Protein AF-A0A4V1RWM9-F1 (afdb_monomer)

pLDDT: mean 84.36, std 14.15, range [35.44, 98.31]

Nearest PDB structures (foldseek):
  2hsb-assembly1_A  TM=7.030E-01  e=3.340E-02  Archaeoglobus fulgidus
  7e9g-assembly1_R  TM=2.664E-01  e=4.027E+00  Homo sapiens
  7y15-assembly1_R  TM=2.278E-01  e=3.488E+00  Escherichia coli

Foldseek 3Di:
DDDLDDDDPLLVLLLVLQLLLLVLLVVLVVQLVDPDQVSLVVCQLVLLVSLLSSLQSLLCSLCSLVVHNDDDSVVSVVVLVVCLVVVVLPAPDSDPLNVVSVVCVVDSGDDDPPPDDSSNVSVVSSVSSVRSNLSSVLSSCVSPNLVSVVSSLVPHDPCSCVPPVVVSSVVSVVD

Secondary structure (DSSP, 8-state):
-----PPPHHHHHHHHHHHHHHHHHHHHHHGGG---HHHHHHHHHHHHHHHHHHHHHHHHHHHHHTT-----HHHHHHHHHHHHHTT---SS----HHHHHSGGGG-SS--PPTT--HHHHHHHHHHHHHHHHHHHHHHHHHHH-HHHHHHHHHTS-HHHIIIIIHHHHHHHTT-

Solvent-accessible surface area (backbone atoms only — not comparable to full-atom values): 9871 Å² total; per-residue (Å²): 133,86,78,81,80,77,72,51,73,66,54,49,52,30,40,53,27,39,51,53,12,51,53,28,46,49,57,45,64,52,49,57,72,53,94,44,70,67,57,50,60,67,42,47,55,47,52,55,59,30,40,42,48,18,44,50,25,28,49,40,25,33,36,39,67,72,73,42,87,70,84,55,68,71,59,54,48,54,51,53,51,53,31,50,75,70,60,71,51,63,31,100,59,87,69,72,49,61,65,70,47,49,80,49,77,82,47,72,57,75,83,76,58,89,94,59,51,72,54,54,51,44,47,54,50,41,52,47,35,48,54,40,42,54,29,31,50,39,42,33,32,74,68,64,34,61,70,55,47,48,57,43,58,72,71,49,61,65,69,55,42,75,70,50,46,54,62,50,48,57,54,54,74,73,107

Radius of gyration: 16.31 Å; Cα contacts (8 Å, |Δi|>4): 195; chains: 1; bounding box: 43×38×43 Å

Mean predicted aligned error: 5.95 Å

Structure (mmCIF, N/CA/C/O backbone):
data_AF-A0A4V1RWM9-F1
#
_entry.id   AF-A0A4V1RWM9-F1
#
loop_
_atom_site.group_PDB
_atom_site.id
_atom_site.type_symbol
_atom_site.label_atom_id
_atom_site.label_alt_id
_atom_site.label_comp_id
_atom_site.label_asym_id
_atom_site.label_entity_id
_atom_site.label_seq_id
_atom_site.pdbx_PDB_ins_code
_atom_site.Cartn_x
_atom_site.Cartn_y
_atom_site.Cartn_z
_atom_site.occupancy
_atom_site.B_iso_or_equiv
_atom_site.auth_seq_id
_atom_site.auth_comp_id
_atom_site.auth_asym_id
_atom_site.auth_atom_id
_atom_site.pdbx_PDB_model_num
ATOM 1 N N . MET A 1 1 ? -18.291 -22.438 14.270 1.00 35.44 1 MET A N 1
ATOM 2 C CA . MET A 1 1 ? -19.292 -21.363 14.112 1.00 35.44 1 MET A CA 1
ATOM 3 C C . MET A 1 1 ? -18.527 -20.135 13.655 1.00 35.44 1 MET A C 1
ATOM 5 O O . MET A 1 1 ? -17.776 -19.594 14.449 1.00 35.44 1 MET A O 1
ATOM 9 N N . THR A 1 2 ? -18.594 -19.780 12.373 1.00 40.94 2 THR A N 1
ATOM 10 C CA . THR A 1 2 ? -17.938 -18.581 11.834 1.00 40.94 2 THR A CA 1
ATOM 11 C C . THR A 1 2 ? -18.794 -17.372 12.179 1.00 40.94 2 THR A C 1
ATOM 13 O O . THR A 1 2 ? -19.808 -17.098 11.539 1.00 40.94 2 THR A O 1
ATOM 16 N N . THR A 1 3 ? -18.430 -16.675 13.250 1.00 49.97 3 THR A N 1
ATOM 17 C CA . THR A 1 3 ? -19.003 -15.370 13.574 1.00 49.97 3 THR A CA 1
ATOM 18 C C . THR A 1 3 ? -18.657 -14.442 12.414 1.00 49.97 3 THR A C 1
ATOM 20 O O . THR A 1 3 ? -17.491 -14.144 12.188 1.00 49.97 3 THR A O 1
ATOM 23 N N . THR A 1 4 ? -19.646 -14.043 11.612 1.00 60.66 4 THR A N 1
ATOM 24 C CA . THR A 1 4 ? -19.426 -13.042 10.561 1.00 60.66 4 THR A CA 1
ATOM 25 C C . THR A 1 4 ? -19.180 -11.710 11.258 1.00 60.66 4 THR A C 1
ATOM 27 O O . THR A 1 4 ? -20.126 -11.030 11.652 1.00 60.66 4 THR A O 1
ATOM 30 N N . THR A 1 5 ? -17.914 -11.366 11.483 1.00 79.06 5 THR A N 1
ATOM 31 C CA . THR A 1 5 ? -17.538 -10.091 12.094 1.00 79.06 5 THR A CA 1
ATOM 32 C C . THR A 1 5 ? -17.973 -8.962 11.163 1.00 79.06 5 THR A C 1
ATOM 34 O O . THR A 1 5 ? -17.518 -8.837 10.022 1.00 79.06 5 THR A O 1
ATOM 37 N N . VAL A 1 6 ? -18.917 -8.148 11.631 1.00 88.69 6 VAL A N 1
ATOM 38 C CA . VAL A 1 6 ? -19.374 -6.961 10.909 1.00 88.69 6 VAL A CA 1
ATOM 39 C C . VAL A 1 6 ? -18.362 -5.848 11.157 1.00 88.69 6 VAL A C 1
ATOM 41 O O . VAL A 1 6 ? -18.164 -5.438 12.296 1.00 88.69 6 VAL A O 1
ATOM 44 N N . LEU A 1 7 ? -17.723 -5.368 10.087 1.00 93.56 7 LEU A N 1
ATOM 45 C CA . LEU A 1 7 ? -16.799 -4.237 10.157 1.00 93.56 7 LEU A CA 1
ATOM 46 C C . LEU A 1 7 ? -17.535 -2.953 10.566 1.00 93.56 7 LEU A C 1
ATOM 48 O O . LEU A 1 7 ? -18.634 -2.678 10.078 1.00 93.56 7 LEU A O 1
ATOM 52 N N . THR A 1 8 ? -16.896 -2.131 11.395 1.00 95.75 8 THR A N 1
ATOM 53 C CA . THR A 1 8 ? -17.353 -0.763 11.682 1.00 95.75 8 THR A CA 1
ATOM 54 C C . THR A 1 8 ? -17.266 0.129 10.433 1.00 95.75 8 THR A C 1
ATOM 56 O O . THR A 1 8 ? -16.641 -0.231 9.428 1.00 95.75 8 THR A O 1
ATOM 59 N N . ASP A 1 9 ? -17.865 1.326 10.474 1.00 95.44 9 ASP A N 1
ATOM 60 C CA . ASP A 1 9 ? -17.728 2.311 9.384 1.00 95.44 9 ASP A CA 1
ATOM 61 C C . ASP A 1 9 ? -16.256 2.697 9.152 1.00 95.44 9 ASP A C 1
ATOM 63 O O . ASP A 1 9 ? -15.782 2.730 8.014 1.00 95.44 9 ASP A O 1
ATOM 67 N N . GLN A 1 10 ? -15.500 2.895 10.235 1.00 95.88 10 GLN A N 1
ATOM 68 C CA . GLN A 1 10 ? -14.066 3.177 10.181 1.00 95.88 10 GLN A CA 1
ATOM 69 C C . GLN A 1 10 ? -13.289 2.019 9.540 1.00 95.88 10 GLN A C 1
ATOM 71 O O . GLN A 1 10 ? -12.548 2.242 8.586 1.00 95.88 10 GLN A O 1
ATOM 76 N N . GLN A 1 11 ? -13.508 0.776 9.979 1.00 96.75 11 GLN A N 1
ATOM 77 C CA . GLN A 1 11 ? -12.855 -0.411 9.406 1.00 96.75 11 GLN A CA 1
ATOM 78 C C . GLN A 1 11 ? -13.224 -0.620 7.931 1.00 96.75 11 GLN A C 1
ATOM 80 O O . GLN A 1 11 ? -12.383 -0.992 7.115 1.00 96.75 11 GLN A O 1
ATOM 85 N N . THR A 1 12 ? -14.464 -0.307 7.553 1.00 97.00 12 THR A N 1
ATOM 86 C CA . THR A 1 12 ? -14.906 -0.335 6.153 1.00 97.00 12 THR A CA 1
ATOM 87 C C . THR A 1 12 ? -14.163 0.705 5.308 1.00 97.00 12 THR A C 1
ATOM 89 O O . THR A 1 12 ? -13.778 0.422 4.172 1.00 97.00 12 THR A O 1
ATOM 92 N N . LYS A 1 13 ? -13.929 1.909 5.842 1.00 97.62 13 LYS A N 1
ATOM 93 C CA . LYS A 1 13 ? -13.135 2.954 5.175 1.00 97.62 13 LYS A CA 1
ATOM 94 C C . LYS A 1 13 ? -11.653 2.581 5.080 1.00 97.62 13 LYS A C 1
ATOM 96 O O . LYS A 1 13 ? -11.069 2.789 4.018 1.00 97.62 13 LYS A O 1
ATOM 101 N N . ILE A 1 14 ? -11.079 1.979 6.125 1.00 98.12 14 ILE A N 1
ATOM 102 C CA . ILE A 1 14 ? -9.716 1.418 6.105 1.00 98.12 14 ILE A CA 1
ATOM 103 C C . ILE A 1 14 ? -9.597 0.397 4.970 1.00 98.12 14 ILE A C 1
ATOM 105 O O . ILE A 1 14 ? -8.721 0.533 4.121 1.00 98.12 14 ILE A O 1
ATOM 109 N N . GLY A 1 15 ? -10.533 -0.553 4.874 1.00 97.88 15 GLY A N 1
ATOM 110 C CA . GLY A 1 15 ? -10.539 -1.551 3.802 1.00 97.88 15 GLY A CA 1
ATOM 111 C C . GLY A 1 15 ? -10.626 -0.949 2.396 1.00 97.88 15 GLY A C 1
ATOM 112 O O . GLY A 1 15 ? -9.952 -1.419 1.486 1.00 97.88 15 GLY A O 1
ATOM 113 N N . LYS A 1 16 ? -11.386 0.139 2.205 1.00 98.06 16 LYS A N 1
ATOM 114 C CA . LYS A 1 16 ? -11.430 0.864 0.919 1.00 98.06 16 LYS A CA 1
ATOM 115 C C . LYS A 1 16 ? -10.097 1.531 0.572 1.00 98.06 16 LYS A C 1
ATOM 117 O O . LYS A 1 16 ? -9.704 1.530 -0.590 1.00 98.06 16 LYS A O 1
ATOM 122 N N . LEU A 1 17 ? -9.411 2.110 1.558 1.00 98.31 17 LEU A N 1
ATOM 123 C CA . LEU A 1 17 ? -8.090 2.709 1.356 1.00 98.31 17 LEU A CA 1
ATOM 124 C C . LEU A 1 17 ? -7.050 1.632 1.023 1.00 98.31 17 LEU A C 1
ATOM 126 O O . LEU A 1 17 ? -6.314 1.789 0.053 1.00 98.31 17 LEU A O 1
ATOM 130 N N . LEU A 1 18 ? -7.052 0.513 1.750 1.00 98.25 18 LEU A N 1
ATOM 131 C CA . LEU A 1 18 ? -6.175 -0.626 1.471 1.00 98.25 18 LEU A CA 1
ATOM 132 C C . LEU A 1 18 ? -6.444 -1.240 0.094 1.00 98.25 18 LEU A C 1
ATOM 134 O O . LEU A 1 18 ? -5.501 -1.497 -0.644 1.00 98.25 18 LEU A O 1
ATOM 138 N N . LEU A 1 19 ? -7.708 -1.376 -0.318 1.00 98.25 19 LEU A N 1
ATOM 139 C CA . LEU A 1 19 ? -8.055 -1.834 -1.666 1.00 98.25 19 LEU A CA 1
ATOM 140 C C . LEU A 1 19 ? -7.416 -0.958 -2.754 1.00 98.25 19 LEU A C 1
ATOM 142 O O . LEU A 1 19 ? -6.883 -1.486 -3.731 1.00 98.25 19 LEU A O 1
ATOM 146 N N . ASN A 1 20 ? -7.438 0.367 -2.587 1.00 97.56 20 ASN A N 1
ATOM 147 C CA . ASN A 1 20 ? -6.789 1.278 -3.530 1.00 97.56 20 ASN A CA 1
ATOM 148 C C . ASN A 1 20 ? -5.263 1.117 -3.508 1.00 97.56 20 ASN A C 1
ATOM 150 O O . ASN A 1 20 ? -4.643 1.089 -4.570 1.00 97.56 20 ASN A O 1
ATOM 154 N N . ALA A 1 21 ? -4.668 0.973 -2.319 1.00 96.88 21 ALA A N 1
ATOM 155 C CA . ALA A 1 21 ? -3.232 0.758 -2.171 1.00 96.88 21 ALA A CA 1
ATOM 156 C C . ALA A 1 21 ? -2.776 -0.537 -2.866 1.00 96.88 21 ALA A C 1
ATOM 158 O O . ALA A 1 21 ? -1.868 -0.519 -3.696 1.00 96.88 21 ALA A O 1
ATOM 159 N N . TRP A 1 22 ? -3.466 -1.645 -2.595 1.00 97.94 22 TRP A N 1
ATOM 160 C CA . TRP A 1 22 ? -3.179 -2.958 -3.168 1.00 97.94 22 TRP A CA 1
ATOM 161 C C . TRP A 1 22 ? -3.426 -3.020 -4.670 1.00 97.94 22 TRP A C 1
ATOM 163 O O . TRP A 1 22 ? -2.692 -3.700 -5.380 1.00 97.94 22 TRP A O 1
ATOM 173 N N . SER A 1 23 ? -4.423 -2.292 -5.176 1.00 96.88 23 SER A N 1
ATOM 174 C CA . SER A 1 23 ? -4.666 -2.199 -6.620 1.00 96.88 23 SER A CA 1
ATOM 175 C C . SER A 1 23 ? -3.523 -1.482 -7.342 1.00 96.88 23 SER A C 1
ATOM 177 O O . SER A 1 23 ? -3.105 -1.929 -8.410 1.00 96.88 23 SER A O 1
ATOM 179 N N . ALA A 1 24 ? -2.987 -0.411 -6.749 1.00 94.88 24 ALA A N 1
ATOM 180 C CA . ALA A 1 24 ? -1.832 0.300 -7.292 1.00 94.88 24 ALA A CA 1
ATOM 181 C C . ALA A 1 24 ? -0.563 -0.571 -7.256 1.00 94.88 24 ALA A C 1
ATOM 183 O O . ALA A 1 24 ? 0.172 -0.655 -8.240 1.00 94.88 24 ALA A O 1
ATOM 184 N N . GLU A 1 25 ? -0.342 -1.297 -6.158 1.00 95.50 25 GLU A N 1
ATOM 185 C CA . GLU A 1 25 ? 0.775 -2.236 -6.049 1.00 95.50 25 GLU A CA 1
ATOM 186 C C . GLU A 1 25 ? 0.667 -3.394 -7.050 1.00 95.50 25 GLU A C 1
ATOM 188 O O . GLU A 1 25 ? 1.646 -3.755 -7.701 1.00 95.50 25 GLU A O 1
ATOM 193 N N . TYR A 1 26 ? -0.528 -3.957 -7.231 1.00 95.56 26 TYR A N 1
ATOM 194 C CA . TYR A 1 26 ? -0.768 -5.028 -8.193 1.00 95.56 26 TYR A CA 1
ATOM 195 C C . TYR A 1 26 ? -0.394 -4.618 -9.625 1.00 95.56 26 TYR A C 1
ATOM 197 O O . TYR A 1 26 ? 0.252 -5.388 -10.336 1.00 95.56 26 TYR A O 1
ATOM 205 N N . ALA A 1 27 ? -0.719 -3.386 -10.033 1.00 92.25 27 ALA A N 1
ATOM 206 C CA . ALA A 1 27 ? -0.308 -2.856 -11.333 1.00 92.25 27 ALA A CA 1
ATOM 207 C C . ALA A 1 27 ? 1.228 -2.825 -11.485 1.00 92.25 27 ALA A C 1
ATOM 209 O O . ALA A 1 27 ? 1.768 -3.185 -12.538 1.00 92.25 27 ALA A O 1
ATOM 210 N N . LEU A 1 28 ? 1.946 -2.469 -10.416 1.00 91.88 28 LEU A N 1
ATOM 211 C CA . LEU A 1 28 ? 3.410 -2.490 -10.387 1.00 91.88 28 LEU A CA 1
ATOM 212 C C . LEU A 1 28 ? 4.001 -3.896 -10.380 1.00 91.88 28 LEU A C 1
ATOM 214 O O . LEU A 1 28 ? 5.072 -4.083 -10.938 1.00 91.88 28 LEU A O 1
ATOM 218 N N . ARG A 1 29 ? 3.318 -4.887 -9.802 1.00 93.62 29 ARG A N 1
ATOM 219 C CA . ARG A 1 29 ? 3.758 -6.294 -9.825 1.00 93.62 29 ARG A CA 1
ATOM 220 C C . ARG A 1 29 ? 3.704 -6.903 -11.222 1.00 93.62 29 ARG A C 1
ATOM 222 O O . ARG A 1 29 ? 4.572 -7.695 -11.575 1.00 93.62 29 ARG A O 1
ATOM 229 N N . ILE A 1 30 ? 2.719 -6.517 -12.032 1.00 89.12 30 ILE A N 1
ATOM 230 C CA . ILE A 1 30 ? 2.570 -7.031 -13.402 1.00 89.12 30 ILE A CA 1
ATOM 231 C C . ILE A 1 30 ? 3.593 -6.403 -14.356 1.00 89.12 30 ILE A C 1
ATOM 233 O O . ILE A 1 30 ? 4.098 -7.058 -15.263 1.00 89.12 30 ILE A O 1
ATOM 237 N N . THR A 1 31 ? 3.908 -5.126 -14.165 1.00 84.31 31 THR A N 1
ATOM 238 C CA . THR A 1 31 ? 4.725 -4.361 -15.115 1.00 84.31 31 THR A CA 1
ATOM 239 C C . THR A 1 31 ? 6.096 -4.999 -15.413 1.00 84.31 31 THR A C 1
ATOM 241 O O . THR A 1 31 ? 6.375 -5.247 -16.584 1.00 84.31 31 THR A O 1
ATOM 244 N N . PRO A 1 32 ? 6.941 -5.360 -14.424 1.00 82.00 32 PRO A N 1
ATOM 245 C CA . PRO A 1 32 ? 8.276 -5.901 -14.670 1.00 82.00 32 PRO A CA 1
ATOM 246 C C . PRO A 1 32 ? 8.283 -7.360 -15.136 1.00 82.00 32 PRO A C 1
ATOM 248 O O . PRO A 1 32 ? 9.350 -7.840 -15.513 1.00 82.00 32 PRO A O 1
ATOM 251 N N . VAL A 1 33 ? 7.154 -8.081 -15.119 1.00 84.31 33 VAL A N 1
ATOM 252 C CA . VAL A 1 33 ? 7.078 -9.454 -15.661 1.00 84.31 33 VAL A CA 1
ATOM 253 C C . VAL A 1 33 ? 6.729 -9.478 -17.149 1.00 84.31 33 VAL A C 1
ATOM 255 O O . VAL A 1 33 ? 6.869 -10.512 -17.801 1.00 84.31 33 VAL A O 1
ATOM 258 N N . ILE A 1 34 ? 6.321 -8.338 -17.712 1.00 86.50 34 ILE A N 1
ATOM 259 C CA . ILE A 1 34 ? 6.035 -8.216 -19.138 1.00 86.50 34 ILE A CA 1
ATOM 260 C C . ILE A 1 34 ? 7.357 -8.257 -19.918 1.00 86.50 34 ILE A C 1
ATOM 262 O O . ILE A 1 34 ? 8.322 -7.543 -19.621 1.00 86.50 34 ILE A O 1
ATOM 266 N N . ASN A 1 35 ? 7.423 -9.153 -20.904 1.00 85.44 35 ASN A N 1
ATOM 267 C CA . ASN A 1 35 ? 8.593 -9.347 -21.760 1.00 85.44 35 ASN A CA 1
ATOM 268 C C . ASN A 1 35 ? 8.487 -8.520 -23.052 1.00 85.44 35 ASN A C 1
ATOM 270 O O . ASN A 1 35 ? 8.605 -9.054 -24.152 1.00 85.44 35 ASN A O 1
ATOM 274 N N . ASP A 1 36 ? 8.209 -7.227 -22.898 1.00 89.81 36 ASP A N 1
ATOM 275 C CA . ASP A 1 36 ? 8.103 -6.249 -23.981 1.00 89.81 36 ASP A CA 1
ATOM 276 C C . ASP A 1 36 ? 8.783 -4.954 -23.523 1.00 89.81 36 ASP A C 1
ATOM 278 O O . ASP A 1 36 ? 8.338 -4.293 -22.585 1.00 89.81 36 ASP A O 1
ATOM 282 N N . GLU A 1 37 ? 9.907 -4.624 -24.151 1.00 87.00 37 GLU A N 1
ATOM 283 C CA . GLU A 1 37 ? 10.727 -3.473 -23.778 1.00 87.00 37 GLU A CA 1
ATOM 284 C C . GLU A 1 37 ? 10.060 -2.137 -24.123 1.00 87.00 37 GLU A C 1
ATOM 286 O O . GLU A 1 37 ? 10.187 -1.179 -23.360 1.00 87.00 37 GLU A O 1
ATOM 291 N N . GLN A 1 38 ? 9.274 -2.089 -25.204 1.00 86.88 38 GLN A N 1
ATOM 292 C CA . GLN A 1 38 ? 8.502 -0.901 -25.561 1.00 86.88 38 GLN A CA 1
ATOM 293 C C . GLN A 1 38 ? 7.406 -0.655 -24.525 1.00 86.88 38 GLN A C 1
ATOM 295 O O . GLN A 1 38 ? 7.254 0.464 -24.039 1.00 86.88 38 GLN A O 1
ATOM 300 N N . TYR A 1 39 ? 6.704 -1.711 -24.111 1.00 87.94 39 TYR A N 1
ATOM 301 C CA . TYR A 1 39 ? 5.733 -1.613 -23.024 1.00 87.94 39 TYR A CA 1
ATOM 302 C C . TYR A 1 39 ? 6.383 -1.116 -21.726 1.00 87.94 39 TYR A C 1
ATOM 304 O O . TYR A 1 39 ? 5.846 -0.233 -21.059 1.00 87.94 39 TYR A O 1
ATOM 312 N N . LEU A 1 40 ? 7.548 -1.660 -21.356 1.00 86.38 40 LEU A N 1
ATOM 313 C CA . LEU A 1 40 ? 8.264 -1.245 -20.147 1.00 86.38 40 LEU A CA 1
ATOM 314 C C . LEU A 1 40 ? 8.671 0.232 -20.196 1.00 86.38 40 LEU A C 1
ATOM 316 O O . LEU A 1 40 ? 8.585 0.909 -19.169 1.00 86.38 40 LEU A O 1
ATOM 320 N N . GLN A 1 41 ? 9.086 0.724 -21.366 1.00 86.44 41 GLN A N 1
ATOM 321 C CA . GLN A 1 41 ? 9.395 2.132 -21.604 1.00 86.44 41 GLN A CA 1
ATOM 322 C C . GLN A 1 41 ? 8.142 3.008 -21.455 1.00 86.44 41 GLN A C 1
ATOM 324 O O . GLN A 1 41 ? 8.178 4.016 -20.749 1.00 86.44 41 GLN A O 1
ATOM 329 N N . ASP A 1 42 ? 7.021 2.607 -22.056 1.00 85.50 42 ASP A N 1
ATOM 330 C CA . ASP A 1 42 ? 5.755 3.347 -21.997 1.00 85.50 42 ASP A CA 1
ATOM 331 C C . ASP A 1 42 ? 5.151 3.352 -20.584 1.00 85.50 42 ASP A C 1
ATOM 333 O O . ASP A 1 42 ? 4.485 4.311 -20.180 1.00 85.50 42 ASP A O 1
ATOM 337 N N . ALA A 1 43 ? 5.402 2.298 -19.804 1.00 86.38 43 ALA A N 1
ATOM 338 C CA . ALA A 1 43 ? 4.928 2.160 -18.434 1.00 86.38 43 ALA A CA 1
ATOM 339 C C . ALA A 1 43 ? 5.654 3.083 -17.439 1.00 86.38 43 ALA A C 1
ATOM 341 O O . ALA A 1 43 ? 5.083 3.374 -16.389 1.00 86.38 43 ALA A O 1
ATOM 342 N N . LEU A 1 44 ? 6.858 3.588 -17.750 1.00 84.56 44 LEU A N 1
ATOM 343 C CA . LEU A 1 44 ? 7.652 4.442 -16.846 1.00 84.56 44 LEU A CA 1
ATOM 344 C C . LEU A 1 44 ? 6.878 5.657 -16.318 1.00 84.56 44 LEU A C 1
ATOM 346 O O . LEU A 1 44 ? 7.005 6.015 -15.147 1.00 84.56 44 LEU A O 1
ATOM 350 N N . GLN A 1 45 ? 6.051 6.268 -17.170 1.00 81.31 45 GLN A N 1
ATOM 351 C CA . GLN A 1 45 ? 5.225 7.425 -16.805 1.00 81.31 45 GLN A CA 1
ATOM 352 C C . GLN A 1 45 ? 4.163 7.092 -15.741 1.00 81.31 45 GLN A C 1
ATOM 354 O O . GLN A 1 45 ? 3.672 7.982 -15.052 1.00 81.31 45 GLN A O 1
ATOM 359 N N . TRP A 1 46 ? 3.801 5.812 -15.603 1.00 82.31 46 TRP A N 1
ATOM 360 C CA . TRP A 1 46 ? 2.791 5.330 -14.663 1.00 82.31 46 TRP A CA 1
ATOM 361 C C . TRP A 1 46 ? 3.398 4.652 -13.439 1.00 82.31 46 TRP A C 1
ATOM 363 O O . TRP A 1 46 ? 2.776 4.679 -12.381 1.00 82.31 46 TRP A O 1
ATOM 373 N N . THR A 1 47 ? 4.610 4.102 -13.533 1.00 86.81 47 THR A N 1
ATOM 374 C CA . THR A 1 47 ? 5.288 3.414 -12.421 1.00 86.81 47 THR A CA 1
ATOM 375 C C . THR A 1 47 ? 5.328 4.269 -11.174 1.00 86.81 47 THR A C 1
ATOM 377 O O . THR A 1 47 ? 4.940 3.842 -10.087 1.00 86.81 47 THR A O 1
ATOM 380 N N . PHE A 1 48 ? 5.777 5.509 -11.337 1.00 83.12 48 PHE A N 1
ATOM 381 C CA . PHE A 1 48 ? 5.925 6.391 -10.205 1.00 83.12 48 PHE A CA 1
ATOM 382 C C . PHE A 1 48 ? 4.565 6.817 -9.608 1.00 83.12 48 PHE A C 1
ATOM 384 O O . PHE A 1 48 ? 4.372 6.604 -8.408 1.00 83.12 48 PHE A O 1
ATOM 391 N N . PRO A 1 49 ? 3.589 7.325 -10.391 1.00 84.94 49 PRO A N 1
ATOM 392 C CA . PRO A 1 49 ? 2.255 7.622 -9.868 1.00 84.94 49 PRO A CA 1
ATOM 393 C C . PRO A 1 49 ? 1.586 6.443 -9.150 1.00 84.94 49 PRO A C 1
ATOM 395 O O . PRO A 1 49 ? 0.985 6.634 -8.092 1.00 84.94 49 PRO A O 1
ATOM 398 N N . GLN A 1 50 ? 1.714 5.221 -9.680 1.00 88.81 50 GLN A N 1
ATOM 399 C CA . GLN A 1 50 ? 1.170 4.026 -9.031 1.00 88.81 50 GLN A CA 1
ATOM 400 C C . GLN A 1 50 ? 1.855 3.769 -7.682 1.00 88.81 50 GLN A C 1
ATOM 402 O O . GLN A 1 50 ? 1.178 3.556 -6.677 1.00 88.81 50 GLN A O 1
ATOM 407 N N . ALA A 1 51 ? 3.186 3.873 -7.623 1.00 89.50 51 ALA A N 1
ATOM 408 C CA . ALA A 1 51 ? 3.937 3.690 -6.382 1.00 89.50 51 ALA A CA 1
ATOM 409 C C . ALA A 1 51 ? 3.554 4.728 -5.325 1.00 89.50 51 ALA A C 1
ATOM 411 O O . ALA A 1 51 ? 3.295 4.402 -4.166 1.00 89.50 51 ALA A O 1
ATOM 412 N N . TYR A 1 52 ? 3.459 5.983 -5.752 1.00 87.19 52 TYR A N 1
ATOM 413 C CA . TYR A 1 52 ? 3.074 7.097 -4.907 1.00 87.19 52 TYR A CA 1
ATOM 414 C C . TYR A 1 52 ? 1.685 6.913 -4.296 1.00 87.19 52 TYR A C 1
ATOM 416 O O . TYR A 1 52 ? 1.525 6.970 -3.075 1.00 87.19 52 TYR A O 1
ATOM 424 N N . HIS A 1 53 ? 0.676 6.656 -5.129 1.00 89.00 53 HIS A N 1
ATOM 425 C CA . HIS A 1 53 ? -0.686 6.481 -4.644 1.00 89.00 53 HIS A CA 1
ATOM 426 C C . HIS A 1 53 ? -0.827 5.224 -3.783 1.00 89.00 53 HIS A C 1
ATOM 428 O O . HIS A 1 53 ? -1.523 5.278 -2.769 1.00 89.00 53 HIS A O 1
ATOM 434 N N . GLY A 1 54 ? -0.115 4.138 -4.104 1.00 93.06 54 GLY A N 1
ATOM 435 C CA . GLY A 1 54 ? -0.028 2.955 -3.245 1.00 93.06 54 GLY A CA 1
ATOM 436 C C . GLY A 1 54 ? 0.442 3.297 -1.825 1.00 93.06 54 GLY A C 1
ATOM 437 O O . GLY A 1 54 ? -0.200 2.938 -0.831 1.00 93.06 54 GLY A O 1
ATOM 438 N N . ALA A 1 55 ? 1.519 4.076 -1.721 1.00 90.25 55 ALA A N 1
ATOM 439 C CA . ALA A 1 55 ? 2.077 4.514 -0.445 1.00 90.25 55 ALA A CA 1
ATOM 440 C C . ALA A 1 55 ? 1.151 5.492 0.301 1.00 90.25 55 ALA A C 1
ATOM 442 O O . ALA A 1 55 ? 0.946 5.358 1.505 1.00 90.25 55 ALA A O 1
ATOM 443 N N . VAL A 1 56 ? 0.541 6.458 -0.395 1.00 90.81 56 VAL A N 1
ATOM 444 C CA . VAL A 1 56 ? -0.384 7.428 0.221 1.00 90.81 56 VAL A CA 1
ATOM 445 C C . VAL A 1 56 ? -1.649 6.751 0.731 1.00 90.81 56 VAL A C 1
ATOM 447 O O . VAL A 1 56 ? -2.109 7.065 1.828 1.00 90.81 56 VAL A O 1
ATOM 450 N N . PHE A 1 57 ? -2.237 5.827 -0.029 1.00 95.56 57 PHE A N 1
ATOM 451 C CA . PHE A 1 57 ? -3.448 5.139 0.410 1.00 95.56 57 PHE A CA 1
ATOM 452 C C . PHE A 1 57 ? -3.193 4.224 1.610 1.00 95.56 57 PHE A C 1
ATOM 454 O O . PHE A 1 57 ? -4.007 4.228 2.534 1.00 95.56 57 PHE A O 1
ATOM 461 N N . SER A 1 58 ? -2.061 3.514 1.650 1.00 94.44 58 SER A N 1
ATOM 462 C CA . SER A 1 58 ? -1.682 2.715 2.825 1.00 94.44 58 SER A CA 1
ATOM 463 C C . SER A 1 58 ? -1.386 3.593 4.050 1.00 94.44 58 SER A C 1
ATOM 465 O O . SER A 1 58 ? -1.897 3.309 5.133 1.00 94.44 58 SER A O 1
ATOM 467 N N . ALA A 1 59 ? -0.694 4.726 3.880 1.00 92.50 59 ALA A N 1
ATOM 468 C CA . ALA A 1 59 ? -0.474 5.702 4.953 1.00 92.50 59 ALA A CA 1
ATOM 469 C C . ALA A 1 59 ? -1.796 6.259 5.507 1.00 92.50 59 ALA A C 1
ATOM 471 O O . ALA A 1 59 ? -2.002 6.328 6.717 1.00 92.50 59 ALA A O 1
ATOM 472 N N . ARG A 1 60 ? -2.737 6.615 4.624 1.00 95.38 60 ARG A N 1
ATOM 473 C CA . ARG A 1 60 ? -4.075 7.078 5.023 1.00 95.38 60 ARG A CA 1
ATOM 474 C C . ARG A 1 60 ? -4.865 6.005 5.758 1.00 95.38 60 ARG A C 1
ATOM 476 O O . ARG A 1 60 ? -5.596 6.340 6.683 1.00 95.38 60 ARG A O 1
ATOM 483 N N . ALA A 1 61 ? -4.738 4.741 5.355 1.00 97.00 61 ALA A N 1
ATOM 484 C CA . ALA A 1 61 ? -5.372 3.631 6.056 1.00 97.00 61 ALA A CA 1
ATOM 485 C C . ALA A 1 61 ? -4.837 3.507 7.491 1.00 97.00 61 ALA A C 1
ATOM 487 O O . ALA A 1 61 ? -5.632 3.359 8.417 1.00 97.00 61 ALA A O 1
ATOM 488 N N . LEU A 1 62 ? -3.520 3.654 7.683 1.00 93.81 62 LEU A N 1
ATOM 489 C CA . LEU A 1 62 ? -2.891 3.650 9.006 1.00 93.81 62 LEU A CA 1
ATOM 490 C C . LEU A 1 62 ? -3.332 4.841 9.862 1.00 93.81 62 LEU A C 1
ATOM 492 O O . LEU A 1 62 ? -3.744 4.658 11.005 1.00 93.81 62 LEU A O 1
ATOM 496 N N . LEU A 1 63 ? -3.290 6.057 9.315 1.00 94.00 63 LEU A N 1
ATOM 497 C CA . LEU A 1 63 ? -3.742 7.252 10.034 1.00 94.00 63 LEU A CA 1
ATOM 498 C C . LEU A 1 63 ? -5.212 7.127 10.442 1.00 94.00 63 LEU A C 1
ATOM 500 O O . LEU A 1 63 ? -5.555 7.409 11.587 1.00 94.00 63 LEU A O 1
ATOM 504 N N . LEU A 1 64 ? -6.061 6.603 9.555 1.00 96.75 64 LEU A N 1
ATOM 505 C CA . LEU A 1 64 ? -7.461 6.356 9.874 1.00 96.75 64 LEU A CA 1
ATOM 506 C C . LEU A 1 64 ? -7.634 5.274 10.947 1.00 96.75 64 LEU A C 1
ATOM 508 O O . LEU A 1 64 ? -8.525 5.414 11.779 1.00 96.75 64 LEU A O 1
ATOM 512 N N . ALA A 1 65 ? -6.802 4.227 10.968 1.00 95.12 65 ALA A N 1
ATOM 513 C CA . ALA A 1 65 ? -6.781 3.232 12.048 1.00 95.12 65 ALA A CA 1
ATOM 514 C C . ALA A 1 65 ? -6.392 3.845 13.403 1.00 95.12 65 ALA A C 1
ATOM 516 O O . ALA A 1 65 ? -6.849 3.374 14.438 1.00 95.12 65 ALA A O 1
ATOM 517 N N . ARG A 1 66 ? -5.619 4.937 13.389 1.00 92.56 66 ARG A N 1
ATOM 518 C CA . ARG A 1 66 ? -5.300 5.781 14.553 1.00 92.56 66 ARG A CA 1
ATOM 519 C C . ARG A 1 66 ? -6.302 6.913 14.799 1.00 92.56 66 ARG A C 1
ATOM 521 O O . ARG A 1 66 ? -5.998 7.839 15.537 1.00 92.56 66 ARG A O 1
ATOM 528 N N . GLU A 1 67 ? -7.478 6.847 14.178 1.00 93.56 67 GLU A N 1
ATOM 529 C CA . GLU A 1 67 ? -8.566 7.830 14.308 1.00 93.56 67 GLU A CA 1
ATOM 530 C C . GLU A 1 67 ? -8.290 9.211 13.675 1.00 93.56 67 GLU A C 1
ATOM 532 O O . GLU A 1 67 ? -9.049 10.159 13.875 1.00 93.56 67 GLU A O 1
ATOM 537 N N . PHE A 1 68 ? -7.271 9.324 12.818 1.00 93.38 68 PHE A N 1
ATOM 538 C CA . PHE A 1 68 ? -6.981 10.529 12.036 1.00 93.38 68 PHE A CA 1
ATOM 539 C C . PHE A 1 68 ? -7.504 10.402 10.591 1.00 93.38 68 PHE A C 1
ATOM 541 O O . PHE A 1 68 ? -6.849 9.828 9.720 1.00 93.38 68 PHE A O 1
ATOM 548 N N . ASP A 1 69 ? -8.679 10.975 10.292 1.00 93.94 69 ASP A N 1
ATOM 549 C CA . ASP A 1 69 ? -9.220 11.036 8.918 1.00 93.94 69 ASP A CA 1
ATOM 550 C C . ASP A 1 69 ? -8.648 12.233 8.142 1.00 93.94 69 ASP A C 1
ATOM 552 O O . ASP A 1 69 ? -9.233 13.318 8.080 1.00 93.94 69 ASP A O 1
ATOM 556 N N . ILE A 1 70 ? -7.470 12.030 7.548 1.00 91.12 70 ILE A N 1
ATOM 557 C CA . ILE A 1 70 ? -6.745 13.069 6.815 1.00 91.12 70 ILE A CA 1
ATOM 558 C C . ILE A 1 70 ? -6.751 12.776 5.318 1.00 91.12 70 ILE A C 1
ATOM 560 O O . ILE A 1 70 ? -6.502 11.662 4.843 1.00 91.12 70 ILE A O 1
ATOM 564 N N . LYS A 1 71 ? -7.046 13.825 4.550 1.00 89.69 71 LYS A N 1
ATOM 565 C CA . LYS A 1 71 ? -7.116 13.787 3.081 1.00 89.69 71 LYS A CA 1
ATOM 566 C C . LYS A 1 71 ? -6.003 14.593 2.419 1.00 89.69 71 LYS A C 1
ATOM 568 O O . LYS A 1 71 ? -5.701 14.359 1.257 1.00 89.69 71 LYS A O 1
ATOM 573 N N . THR A 1 72 ? -5.395 15.520 3.156 1.00 89.50 72 THR A N 1
ATOM 574 C CA . THR A 1 72 ? -4.334 16.394 2.655 1.00 89.50 72 THR A CA 1
ATOM 575 C C . THR A 1 72 ? -3.008 15.647 2.614 1.00 89.50 72 THR A C 1
ATOM 577 O O . THR A 1 72 ? -2.455 15.295 3.654 1.00 89.50 72 THR A O 1
ATOM 580 N N . GLU A 1 73 ? -2.472 15.433 1.415 1.00 84.06 73 GLU A N 1
ATOM 581 C CA . GLU A 1 73 ? -1.280 14.605 1.208 1.00 84.06 73 GLU A CA 1
ATOM 582 C C . GLU A 1 73 ? -0.028 15.146 1.906 1.00 84.06 73 GLU A C 1
ATOM 584 O O . GLU A 1 73 ? 0.820 14.357 2.322 1.00 84.06 73 GLU A O 1
ATOM 589 N N . SER A 1 74 ? 0.150 16.467 1.997 1.00 82.50 74 SER A N 1
ATOM 590 C CA . SER A 1 74 ? 1.294 17.067 2.702 1.00 82.50 74 SER A CA 1
ATOM 591 C C . SER A 1 74 ? 1.222 16.830 4.209 1.00 82.50 74 SER A C 1
ATOM 593 O O . SER A 1 74 ? 2.237 16.543 4.827 1.00 82.50 74 SER A O 1
ATOM 595 N N . LEU A 1 75 ? 0.022 16.870 4.792 1.00 86.56 75 LEU A N 1
ATOM 596 C CA . LEU A 1 75 ? -0.171 16.577 6.210 1.00 86.56 75 LEU A CA 1
ATOM 597 C C . LEU A 1 75 ? 0.004 15.084 6.510 1.00 86.56 75 LEU A C 1
ATOM 599 O O . LEU A 1 75 ? 0.596 14.735 7.524 1.00 86.56 75 LEU A O 1
ATOM 603 N N . ILE A 1 76 ? -0.445 14.208 5.602 1.00 88.12 76 ILE A N 1
ATOM 604 C CA . ILE A 1 76 ? -0.182 12.762 5.694 1.00 88.12 76 ILE A CA 1
ATOM 605 C C . ILE A 1 76 ? 1.324 12.505 5.787 1.00 88.12 76 ILE A C 1
ATOM 607 O O . ILE A 1 76 ? 1.746 11.701 6.605 1.00 88.12 76 ILE A O 1
ATOM 611 N N . ALA A 1 77 ? 2.131 13.215 4.994 1.00 81.44 77 ALA A N 1
ATOM 612 C CA . ALA A 1 77 ? 3.584 13.099 5.054 1.00 81.44 77 ALA A CA 1
ATOM 613 C C . ALA A 1 77 ? 4.166 13.487 6.402 1.00 81.44 77 ALA A C 1
ATOM 615 O O . ALA A 1 77 ? 4.838 12.668 7.015 1.00 81.44 77 ALA A O 1
ATOM 616 N N . VAL A 1 78 ? 3.831 14.685 6.881 1.00 83.19 78 VAL A N 1
ATOM 617 C CA . VAL A 1 78 ? 4.311 15.176 8.176 1.00 83.19 78 VAL A CA 1
ATOM 618 C C . VAL A 1 78 ? 3.981 14.184 9.291 1.00 83.19 78 VAL A C 1
ATOM 620 O O . VAL A 1 78 ? 4.848 13.849 10.083 1.00 83.19 78 VAL A O 1
ATOM 623 N N . MET A 1 79 ? 2.764 13.637 9.315 1.00 86.62 79 MET A N 1
ATOM 624 C CA . MET A 1 79 ? 2.380 12.696 10.368 1.00 86.62 79 MET A CA 1
ATOM 625 C C . MET A 1 79 ? 3.073 11.340 10.271 1.00 86.62 79 MET A C 1
ATOM 627 O O . MET A 1 79 ? 3.404 10.756 11.299 1.00 86.62 79 MET A O 1
ATOM 631 N N . ILE A 1 80 ? 3.285 10.813 9.061 1.00 84.38 80 ILE A N 1
ATOM 632 C CA . ILE A 1 80 ? 4.059 9.577 8.896 1.00 84.38 80 ILE A CA 1
ATOM 633 C C . ILE A 1 80 ? 5.513 9.800 9.332 1.00 84.38 80 ILE A C 1
ATOM 635 O O . ILE A 1 80 ? 6.066 8.935 10.011 1.00 84.38 80 ILE A O 1
ATOM 639 N N . ASP A 1 81 ? 6.099 10.958 9.012 1.00 78.75 81 ASP A N 1
ATOM 640 C CA . ASP A 1 81 ? 7.456 11.327 9.425 1.00 78.75 81 ASP A CA 1
ATOM 641 C C . ASP A 1 81 ? 7.559 11.432 10.955 1.00 78.75 81 ASP A C 1
ATOM 643 O O . ASP A 1 81 ? 8.394 10.761 11.560 1.00 78.75 81 ASP A O 1
ATOM 647 N N . GLU A 1 82 ? 6.649 12.168 11.597 1.00 81.06 82 GLU A N 1
ATOM 648 C CA . GLU A 1 82 ? 6.583 12.292 13.061 1.00 81.06 82 GLU A CA 1
ATOM 649 C C . GLU A 1 82 ? 6.404 10.930 13.746 1.00 81.06 82 GLU A C 1
ATOM 651 O O . GLU A 1 82 ? 7.034 10.644 14.764 1.00 81.06 82 GLU A O 1
ATOM 656 N N . MET A 1 83 ? 5.572 10.049 13.182 1.00 78.62 83 MET A N 1
ATOM 657 C CA . MET A 1 83 ? 5.384 8.697 13.709 1.00 78.62 83 MET A CA 1
ATOM 658 C C . MET A 1 83 ? 6.643 7.837 13.580 1.00 78.62 83 MET A C 1
ATOM 660 O O . MET A 1 83 ? 6.933 7.057 14.489 1.00 78.62 83 MET A O 1
ATOM 664 N N . ALA A 1 84 ? 7.371 7.952 12.468 1.00 75.12 84 ALA A N 1
ATOM 665 C CA . ALA A 1 84 ? 8.630 7.245 12.268 1.00 75.12 84 ALA A CA 1
ATOM 666 C C . ALA A 1 84 ? 9.699 7.735 13.257 1.00 75.12 84 ALA A C 1
ATOM 668 O O . ALA A 1 84 ? 10.358 6.916 13.896 1.00 75.12 84 ALA A O 1
ATOM 669 N N . GLU A 1 85 ? 9.822 9.052 13.447 1.00 74.38 85 GLU A N 1
ATOM 670 C CA . GLU A 1 85 ? 10.751 9.660 14.411 1.00 74.38 85 GLU A CA 1
ATOM 671 C C . GLU A 1 85 ? 10.420 9.291 15.862 1.00 74.38 85 GLU A C 1
ATOM 673 O O . GLU A 1 85 ? 11.320 9.028 16.660 1.00 74.38 85 GLU A O 1
ATOM 678 N N . ALA A 1 86 ? 9.133 9.216 16.202 1.00 73.12 86 ALA A N 1
ATOM 679 C CA . ALA A 1 86 ? 8.668 8.830 17.530 1.00 73.12 86 ALA A CA 1
ATOM 680 C C . ALA A 1 86 ? 8.758 7.315 17.808 1.00 73.12 86 ALA A C 1
ATOM 682 O O . ALA A 1 86 ? 8.384 6.878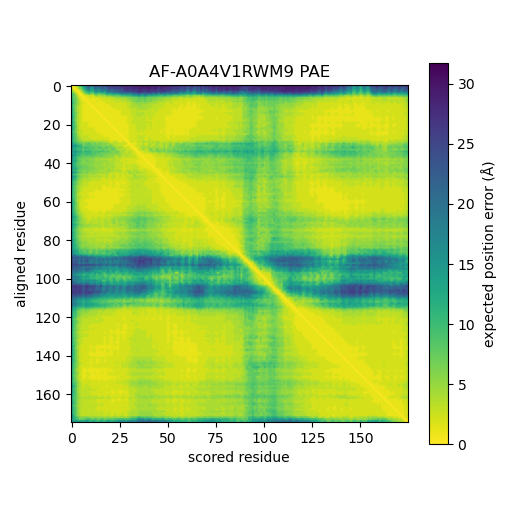 18.895 1.00 73.12 86 ALA A O 1
ATOM 683 N N . GLY A 1 87 ? 9.203 6.500 16.842 1.00 70.44 87 GLY A N 1
ATOM 684 C CA . GLY A 1 87 ? 9.241 5.038 16.968 1.00 70.44 87 GLY A CA 1
ATOM 685 C C . GLY A 1 87 ? 7.857 4.378 16.994 1.00 70.44 87 GLY A C 1
ATOM 686 O O . GLY A 1 87 ? 7.748 3.192 17.273 1.00 70.44 87 GLY A O 1
ATOM 687 N N . LEU A 1 88 ? 6.796 5.126 16.669 1.00 67.38 88 LEU A N 1
ATOM 688 C CA . LEU A 1 88 ? 5.409 4.645 16.606 1.00 67.38 88 LEU A CA 1
ATOM 689 C C . LEU A 1 88 ? 5.106 3.921 15.288 1.00 67.38 88 LEU A C 1
ATOM 691 O O . LEU A 1 88 ? 3.985 3.459 15.057 1.00 67.38 88 LEU A O 1
ATOM 695 N N . TYR A 1 89 ? 6.081 3.867 14.388 1.00 65.88 89 TYR A N 1
ATOM 696 C CA . TYR A 1 89 ? 6.067 3.054 13.185 1.00 65.88 89 TYR A CA 1
ATOM 697 C C . TYR A 1 89 ? 6.691 1.687 13.499 1.00 65.88 89 TYR A C 1
ATOM 699 O O . TYR A 1 89 ? 7.753 1.335 12.987 1.00 65.88 89 TYR A O 1
ATOM 707 N N . GLU A 1 90 ? 6.053 0.946 14.410 1.00 55.81 90 GLU A N 1
ATOM 708 C CA . GLU A 1 90 ? 6.458 -0.409 14.791 1.00 55.81 90 GLU A CA 1
ATOM 709 C C . GLU A 1 90 ? 6.162 -1.361 13.637 1.00 55.81 90 GLU A C 1
ATOM 711 O O . GLU A 1 90 ? 5.119 -2.012 13.558 1.00 55.81 90 GLU A O 1
ATOM 716 N N . SER A 1 91 ? 7.080 -1.391 12.683 1.00 57.84 91 SER A N 1
ATOM 717 C CA . SER A 1 91 ? 7.058 -2.365 11.617 1.00 57.84 91 SER A CA 1
ATOM 718 C C . SER A 1 91 ? 8.261 -3.282 11.689 1.00 57.84 91 SER A C 1
ATOM 720 O O . SER A 1 91 ? 9.254 -3.013 12.365 1.00 57.84 91 SER A O 1
ATOM 722 N N . CYS A 1 92 ? 8.176 -4.352 10.913 1.00 49.00 92 CYS A N 1
ATOM 723 C CA . CYS A 1 92 ? 9.253 -5.297 10.712 1.00 49.00 92 CYS A CA 1
ATOM 724 C C . CYS A 1 92 ? 10.457 -4.642 9.914 1.00 49.00 92 CYS A C 1
ATOM 726 O O . CYS A 1 92 ? 11.467 -5.310 9.699 1.00 49.00 92 CYS A O 1
ATOM 728 N N . ASP A 1 93 ? 10.421 -3.327 9.554 1.00 50.22 93 ASP A N 1
ATOM 729 C CA . ASP A 1 93 ? 11.521 -2.489 8.981 1.00 50.22 93 ASP A CA 1
ATOM 730 C C . ASP A 1 93 ? 11.455 -0.979 9.390 1.00 50.22 93 ASP A C 1
ATOM 732 O O . ASP A 1 93 ? 10.507 -0.260 9.087 1.00 50.22 93 ASP A O 1
ATOM 736 N N . SER A 1 94 ? 12.489 -0.429 10.039 1.00 49.69 94 SER A N 1
ATOM 737 C CA . SER A 1 94 ? 12.487 0.935 10.619 1.00 49.69 94 SER A CA 1
ATOM 738 C C . SER A 1 94 ? 12.776 2.099 9.648 1.00 49.69 94 SER A C 1
ATOM 740 O O . SER A 1 94 ? 13.009 3.229 10.085 1.00 49.69 94 SER A O 1
ATOM 742 N N . ARG A 1 95 ? 12.798 1.875 8.328 1.00 54.22 95 ARG A N 1
ATOM 743 C CA . ARG A 1 95 ? 13.143 2.916 7.337 1.00 54.22 95 ARG A CA 1
ATOM 744 C C . ARG A 1 95 ? 11.923 3.704 6.851 1.00 54.22 95 ARG A C 1
ATOM 746 O O . ARG A 1 95 ? 10.931 3.131 6.415 1.00 54.22 95 ARG A O 1
ATOM 753 N N . ASN A 1 96 ? 12.043 5.035 6.796 1.00 58.75 96 ASN A N 1
ATOM 754 C CA . ASN A 1 96 ? 11.025 5.920 6.217 1.00 58.75 96 ASN A CA 1
ATOM 755 C C . ASN A 1 96 ? 11.052 5.877 4.673 1.00 58.75 96 ASN A C 1
ATOM 757 O O . ASN A 1 96 ? 11.567 6.768 3.993 1.00 58.75 96 ASN A O 1
ATOM 761 N N . ALA A 1 97 ? 10.531 4.792 4.101 1.00 60.78 97 ALA A N 1
ATOM 762 C CA . ALA A 1 97 ? 10.394 4.640 2.656 1.00 60.78 97 ALA A CA 1
ATOM 763 C C . ALA A 1 97 ? 9.263 5.519 2.074 1.00 60.78 97 ALA A C 1
ATOM 765 O O . ALA A 1 97 ? 9.266 5.792 0.874 1.00 60.78 97 ALA A O 1
ATOM 766 N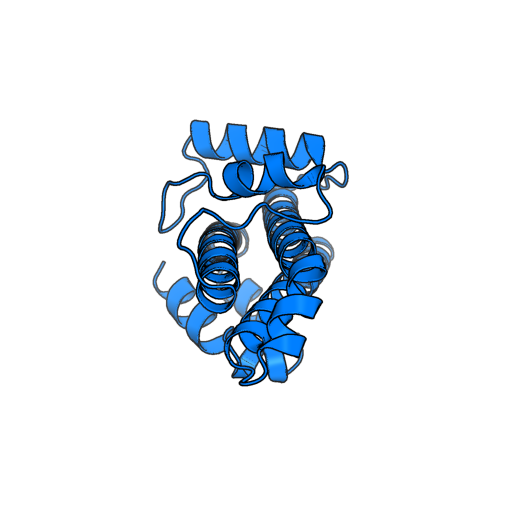 N . PHE A 1 98 ? 8.361 6.057 2.910 1.00 63.91 98 PHE A N 1
ATOM 767 C CA . PHE A 1 98 ? 7.363 7.043 2.485 1.00 63.91 98 PHE A CA 1
ATOM 768 C C . PHE A 1 98 ? 8.024 8.360 2.068 1.00 63.91 98 PHE A C 1
ATOM 770 O O . PHE A 1 98 ? 7.774 8.839 0.963 1.00 63.91 98 PHE A O 1
ATOM 777 N N . ALA A 1 99 ? 8.942 8.888 2.885 1.00 63.38 99 ALA A N 1
ATOM 778 C CA . ALA A 1 99 ? 9.724 10.081 2.572 1.00 63.38 99 ALA A CA 1
ATOM 779 C C . ALA A 1 99 ? 10.568 9.915 1.309 1.00 63.38 99 ALA A C 1
ATOM 781 O O . ALA A 1 99 ? 10.735 10.868 0.560 1.00 63.38 99 ALA A O 1
ATOM 782 N N . GLN A 1 100 ? 11.038 8.703 1.005 1.00 63.44 100 GLN A N 1
ATOM 783 C CA . GLN A 1 100 ? 11.733 8.442 -0.259 1.00 63.44 100 GLN A CA 1
ATOM 784 C C . GLN A 1 100 ? 10.808 8.594 -1.470 1.00 63.44 100 GLN A C 1
ATOM 786 O O . GLN A 1 100 ? 11.289 8.956 -2.535 1.00 63.44 100 GLN A O 1
ATOM 791 N N . LEU A 1 101 ? 9.499 8.373 -1.305 1.00 64.38 101 LEU A N 1
ATOM 792 C CA . LEU A 1 101 ? 8.490 8.547 -2.350 1.00 64.38 101 LEU A CA 1
ATOM 793 C C . LEU A 1 101 ? 7.928 9.983 -2.431 1.00 64.38 101 LEU A C 1
ATOM 795 O O . LEU A 1 101 ? 7.262 10.324 -3.408 1.00 64.38 101 LEU A O 1
ATOM 799 N N . LEU A 1 102 ? 8.192 10.843 -1.438 1.00 59.41 102 LEU A N 1
ATOM 800 C CA . LEU A 1 102 ? 7.683 12.222 -1.370 1.00 59.41 102 LEU A CA 1
ATOM 801 C C . LEU A 1 102 ? 8.291 13.197 -2.392 1.00 59.41 102 LEU A C 1
ATOM 803 O O . LEU A 1 102 ? 7.509 13.905 -3.030 1.00 59.41 102 LEU A O 1
ATOM 807 N N . PRO A 1 103 ? 9.625 13.266 -2.597 1.00 54.94 103 PRO A N 1
ATOM 808 C CA . PRO A 1 103 ? 10.235 14.155 -3.593 1.00 54.94 103 PRO A CA 1
ATOM 809 C C . PRO A 1 103 ? 9.718 13.911 -5.004 1.00 54.94 103 PRO A C 1
ATOM 811 O O . PRO A 1 103 ? 9.773 14.778 -5.871 1.00 54.94 103 PRO A O 1
ATOM 814 N N . TYR A 1 104 ? 9.204 12.711 -5.232 1.00 54.69 104 TYR A N 1
ATOM 815 C CA . TYR A 1 104 ? 8.716 12.282 -6.516 1.00 54.69 104 TYR A CA 1
ATOM 816 C C . TYR A 1 104 ? 7.316 12.860 -6.839 1.00 54.69 104 TYR A C 1
ATOM 818 O O . TYR A 1 104 ? 6.938 12.902 -8.004 1.00 54.69 104 TYR A O 1
ATOM 826 N N . ARG A 1 105 ? 6.586 13.429 -5.858 1.00 50.09 105 ARG A N 1
ATOM 827 C CA . ARG A 1 105 ? 5.263 14.091 -6.008 1.00 50.09 105 ARG A CA 1
ATOM 828 C C . ARG A 1 105 ? 5.177 15.170 -7.089 1.00 50.09 105 ARG A C 1
ATOM 830 O O . ARG A 1 105 ? 4.077 15.528 -7.497 1.00 50.09 105 ARG A O 1
ATOM 837 N N . ILE A 1 106 ? 6.312 15.730 -7.500 1.00 43.91 106 ILE A N 1
ATOM 838 C CA . ILE A 1 106 ? 6.375 16.875 -8.418 1.00 43.91 106 ILE A CA 1
ATOM 839 C C . ILE A 1 106 ? 6.688 16.434 -9.860 1.00 43.91 106 ILE A C 1
ATOM 841 O O . ILE A 1 106 ? 6.567 17.234 -10.785 1.00 43.91 106 ILE A O 1
ATOM 845 N N . CYS A 1 107 ? 7.016 15.159 -10.090 1.00 48.31 107 CYS A N 1
ATOM 846 C CA . CYS A 1 107 ? 7.468 14.692 -11.397 1.00 48.31 107 CYS A CA 1
ATOM 847 C C . CYS A 1 107 ? 6.589 13.560 -11.940 1.00 48.31 107 CYS A C 1
ATOM 849 O O . CYS A 1 107 ? 6.386 12.535 -11.299 1.00 48.31 107 CYS A O 1
ATOM 851 N N . THR A 1 108 ? 6.130 13.710 -13.183 1.00 50.22 108 THR A N 1
ATOM 852 C CA . THR A 1 108 ? 5.465 12.645 -13.959 1.00 50.22 108 THR A CA 1
ATOM 853 C C . THR A 1 108 ? 6.439 11.568 -14.452 1.00 50.22 108 THR A C 1
ATOM 855 O O . THR A 1 108 ? 6.021 10.584 -15.053 1.00 50.22 108 THR A O 1
ATOM 858 N N . ALA A 1 109 ? 7.739 11.752 -14.210 1.00 55.72 109 ALA A N 1
ATOM 859 C CA . ALA A 1 109 ? 8.795 10.818 -14.557 1.00 55.72 109 ALA A CA 1
ATOM 860 C C . ALA A 1 109 ? 9.906 10.886 -13.509 1.00 55.72 109 ALA A C 1
ATOM 862 O O . ALA A 1 109 ? 10.356 11.972 -13.138 1.00 55.72 109 ALA A O 1
ATOM 863 N N . LEU A 1 110 ? 10.370 9.725 -13.053 1.00 60.06 110 LEU A N 1
ATOM 864 C CA . LEU A 1 110 ? 11.595 9.648 -12.272 1.00 60.06 110 LEU A CA 1
ATOM 865 C C . LEU A 1 110 ? 12.791 9.542 -13.206 1.00 60.06 110 LEU A C 1
ATOM 867 O O . LEU A 1 110 ? 12.744 8.742 -14.144 1.00 60.06 110 LEU A O 1
ATOM 871 N N . PRO A 1 111 ? 13.871 10.302 -12.959 1.00 67.44 111 PRO A N 1
ATOM 872 C CA . PRO A 1 111 ? 15.114 10.034 -13.648 1.00 67.44 111 PRO A CA 1
ATOM 873 C C . PRO A 1 111 ? 15.566 8.634 -13.235 1.00 67.44 111 PRO A C 1
ATOM 875 O O . PRO A 1 111 ? 15.834 8.367 -12.062 1.00 67.44 111 PRO A O 1
ATOM 878 N N . MET A 1 112 ? 15.599 7.728 -14.207 1.00 75.94 112 MET A N 1
ATOM 879 C CA . MET A 1 112 ? 16.179 6.409 -14.021 1.00 75.94 112 MET A CA 1
ATOM 880 C C . MET A 1 112 ? 17.653 6.594 -13.626 1.00 75.94 112 MET A C 1
ATOM 882 O O . MET A 1 112 ? 18.359 7.333 -14.321 1.00 75.94 112 MET A O 1
ATOM 886 N N . PRO A 1 113 ? 18.131 5.988 -12.522 1.00 79.31 113 PRO A N 1
ATOM 887 C CA . PRO A 1 113 ? 19.523 6.138 -12.126 1.00 79.31 113 PRO A CA 1
ATOM 888 C C . PRO A 1 113 ? 20.453 5.620 -13.223 1.00 79.31 113 PRO A C 1
ATOM 890 O O . PRO A 1 113 ? 20.159 4.618 -13.882 1.00 79.31 113 PRO A O 1
ATOM 893 N N . GLU A 1 114 ? 21.583 6.297 -13.412 1.00 78.62 114 GLU A N 1
ATOM 894 C CA . GLU A 1 114 ? 22.560 5.927 -14.433 1.00 78.62 114 GLU A CA 1
ATOM 895 C C . GLU A 1 114 ? 23.014 4.467 -14.245 1.00 78.62 114 GLU A C 1
ATOM 897 O O . GLU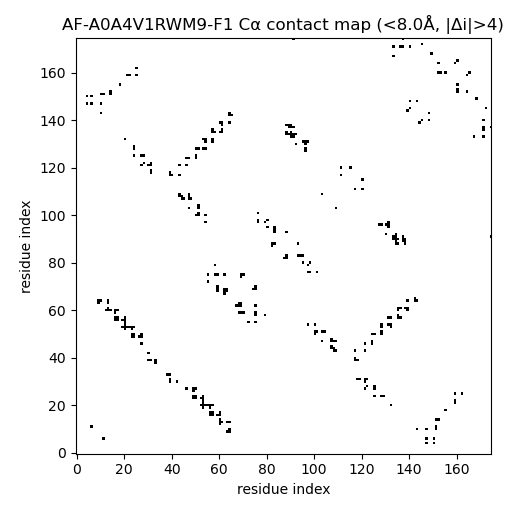 A 1 114 ? 23.289 4.028 -13.129 1.00 78.62 114 GLU A O 1
ATOM 902 N N . GLY A 1 115 ? 23.025 3.690 -15.332 1.00 82.88 115 GLY A N 1
ATOM 903 C CA . GLY A 1 115 ? 23.370 2.263 -15.304 1.00 82.88 115 GLY A CA 1
ATOM 904 C C . GLY A 1 115 ? 22.259 1.309 -14.838 1.00 82.88 115 GLY A C 1
ATOM 905 O O . GLY A 1 115 ? 22.494 0.104 -14.800 1.00 82.88 115 GLY A O 1
ATOM 906 N N . THR A 1 116 ? 21.057 1.801 -14.517 1.00 86.81 116 THR A N 1
ATOM 907 C CA . THR A 1 116 ? 19.898 0.955 -14.162 1.00 86.81 116 THR A CA 1
ATOM 908 C C . THR A 1 116 ? 19.116 0.572 -15.418 1.00 86.81 116 THR A C 1
ATOM 910 O O . THR A 1 116 ? 18.900 1.420 -16.283 1.00 86.81 116 THR A O 1
ATOM 913 N N . THR A 1 117 ? 18.668 -0.682 -15.540 1.00 90.25 117 THR A N 1
ATOM 914 C CA . THR A 1 117 ? 17.743 -1.058 -16.622 1.00 90.25 117 THR A CA 1
ATOM 915 C C . THR A 1 117 ? 16.317 -0.607 -16.294 1.00 90.25 117 THR A C 1
ATOM 917 O O . THR A 1 117 ? 15.946 -0.491 -15.126 1.00 90.25 117 THR A O 1
ATOM 920 N N . ILE A 1 118 ? 15.470 -0.402 -17.308 1.00 88.06 118 ILE A N 1
ATOM 921 C CA . ILE A 1 118 ? 14.057 -0.028 -17.099 1.00 88.06 118 ILE A CA 1
ATOM 922 C C . ILE A 1 118 ? 13.350 -1.064 -16.213 1.00 88.06 118 ILE A C 1
ATOM 924 O O . ILE A 1 118 ? 12.593 -0.713 -15.308 1.00 88.06 118 ILE A O 1
ATOM 928 N N . ARG A 1 119 ? 13.632 -2.353 -16.439 1.00 90.06 119 ARG A N 1
ATOM 929 C CA . ARG A 1 119 ? 13.073 -3.456 -15.651 1.00 90.06 119 ARG A CA 1
ATOM 930 C C . ARG A 1 119 ? 13.493 -3.373 -14.185 1.00 90.06 119 ARG A C 1
ATOM 932 O O . ARG A 1 119 ? 12.631 -3.486 -13.315 1.00 90.06 119 ARG A O 1
ATOM 939 N N . ASP A 1 120 ? 14.775 -3.135 -13.921 1.00 89.81 120 ASP A N 1
ATOM 940 C CA . ASP A 1 120 ? 15.289 -2.998 -12.555 1.00 89.81 120 ASP A CA 1
ATOM 941 C C . ASP A 1 120 ? 14.688 -1.778 -11.860 1.00 89.81 120 ASP A C 1
ATOM 943 O O . ASP A 1 120 ? 14.354 -1.840 -10.681 1.00 89.81 120 ASP A O 1
ATOM 947 N N . PHE A 1 121 ? 14.475 -0.687 -12.597 1.00 88.12 121 PHE A N 1
ATOM 948 C CA . PHE A 1 121 ? 13.814 0.499 -12.070 1.00 88.12 121 PHE A CA 1
ATOM 949 C C . PHE A 1 121 ? 12.368 0.211 -11.623 1.00 88.12 121 PHE A C 1
ATOM 951 O O . PHE A 1 121 ? 11.982 0.589 -10.510 1.00 88.12 121 PHE A O 1
ATOM 958 N N . HIS A 1 122 ? 11.574 -0.496 -12.439 1.00 90.06 122 HIS A N 1
ATOM 959 C CA . HIS A 1 122 ? 10.227 -0.944 -12.047 1.00 90.06 122 HIS A CA 1
ATOM 960 C C . HIS A 1 122 ? 10.274 -1.866 -10.821 1.00 90.06 122 HIS A C 1
ATOM 962 O O . HIS A 1 122 ? 9.511 -1.666 -9.875 1.00 90.06 122 HIS A O 1
ATOM 968 N N . ALA A 1 123 ? 11.186 -2.843 -10.815 1.00 90.62 123 ALA A N 1
ATOM 9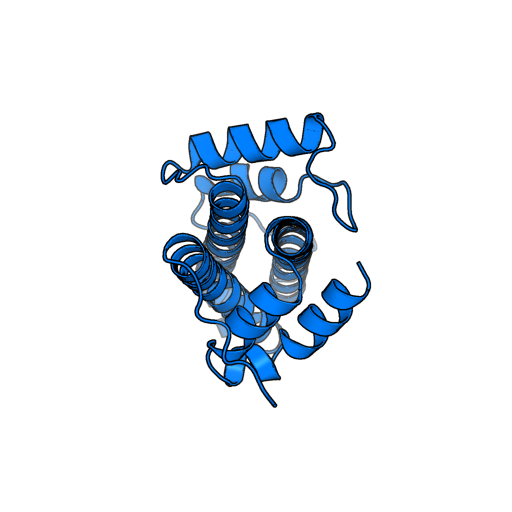69 C CA . ALA A 1 123 ? 11.326 -3.814 -9.730 1.00 90.62 123 ALA A CA 1
ATOM 970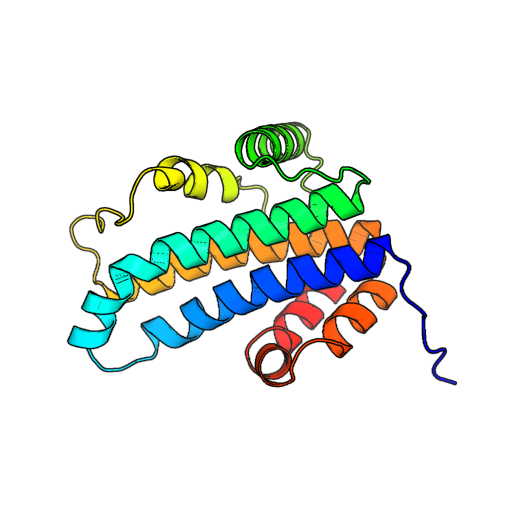 C C . ALA A 1 123 ? 11.744 -3.160 -8.401 1.00 90.62 123 ALA A C 1
ATOM 972 O O . ALA A 1 123 ? 11.161 -3.447 -7.356 1.00 90.62 123 ALA A O 1
ATOM 973 N N . GLU A 1 124 ? 12.706 -2.239 -8.429 1.00 87.94 124 GLU A N 1
ATOM 974 C CA . GLU A 1 124 ? 13.161 -1.513 -7.240 1.00 87.94 124 GLU A CA 1
ATOM 975 C C . GLU A 1 124 ? 12.079 -0.561 -6.713 1.00 87.94 124 GLU A C 1
ATOM 977 O O . GLU A 1 124 ? 11.889 -0.434 -5.503 1.00 87.94 124 GLU A O 1
ATOM 982 N N . THR A 1 125 ? 11.311 0.070 -7.606 1.00 87.38 125 THR A N 1
ATOM 983 C CA . THR A 1 125 ? 10.174 0.913 -7.209 1.00 87.38 125 THR A CA 1
ATOM 984 C C . THR A 1 125 ? 9.086 0.092 -6.516 1.00 87.38 125 THR A C 1
ATOM 986 O O . THR A 1 125 ? 8.606 0.483 -5.450 1.00 87.38 125 THR A O 1
ATOM 989 N N . LEU A 1 126 ? 8.736 -1.070 -7.076 1.00 91.25 126 LEU A N 1
ATOM 990 C CA . LEU A 1 126 ? 7.809 -2.018 -6.456 1.00 91.25 126 LEU A CA 1
ATOM 991 C C . LEU A 1 126 ? 8.303 -2.462 -5.075 1.00 91.25 126 LEU A C 1
ATOM 993 O O . LEU A 1 126 ? 7.537 -2.429 -4.118 1.00 91.25 126 LEU A O 1
ATOM 997 N N . LYS A 1 127 ? 9.583 -2.825 -4.954 1.00 88.81 127 LYS A N 1
ATOM 998 C CA . LYS A 1 127 ? 10.187 -3.267 -3.691 1.00 88.81 127 LYS A CA 1
ATOM 999 C C . LYS A 1 127 ? 10.078 -2.207 -2.593 1.00 88.81 127 LYS A C 1
ATOM 1001 O O . LYS A 1 127 ? 9.773 -2.536 -1.448 1.00 88.81 127 LYS A O 1
ATOM 1006 N N . LYS A 1 128 ? 10.302 -0.934 -2.931 1.00 85.94 128 LYS A N 1
ATOM 1007 C CA . LYS A 1 128 ? 10.126 0.185 -1.992 1.00 85.94 128 LYS A CA 1
ATOM 1008 C C . LYS A 1 128 ? 8.669 0.348 -1.573 1.00 85.94 128 LYS A C 1
ATOM 1010 O O . LYS A 1 128 ? 8.406 0.512 -0.385 1.00 85.94 128 LYS A O 1
ATOM 1015 N N . LEU A 1 129 ? 7.728 0.281 -2.521 1.00 90.12 129 LEU A N 1
ATOM 1016 C CA . LEU A 1 129 ? 6.302 0.329 -2.192 1.00 90.12 129 LEU A CA 1
ATOM 1017 C C . LEU A 1 129 ? 5.909 -0.831 -1.272 1.00 90.12 129 LEU A C 1
ATOM 1019 O O . LEU A 1 129 ? 5.221 -0.606 -0.285 1.00 90.12 129 LEU A O 1
ATOM 1023 N N . GLU A 1 130 ? 6.355 -2.048 -1.570 1.00 90.44 130 GLU A N 1
ATOM 1024 C CA . GLU A 1 130 ? 6.059 -3.231 -0.763 1.00 90.44 130 GLU A CA 1
ATOM 1025 C C . GLU A 1 130 ? 6.559 -3.081 0.678 1.00 90.44 130 GLU A C 1
ATOM 1027 O O . GLU A 1 130 ? 5.813 -3.379 1.607 1.00 90.44 130 GLU A O 1
ATOM 1032 N N . GLN A 1 131 ? 7.770 -2.553 0.883 1.00 85.88 131 GLN A N 1
ATOM 1033 C CA . GLN A 1 131 ? 8.289 -2.262 2.226 1.00 85.88 131 GLN A CA 1
ATOM 1034 C C . GLN A 1 131 ? 7.389 -1.276 2.982 1.00 85.88 131 GLN A C 1
ATOM 1036 O O . GLN A 1 131 ? 7.030 -1.529 4.131 1.00 85.88 131 GLN A O 1
ATOM 1041 N N . VAL A 1 132 ? 6.972 -0.187 2.326 1.00 85.12 132 VAL A N 1
ATOM 1042 C CA . VAL A 1 132 ? 6.033 0.791 2.905 1.00 85.12 132 VAL A CA 1
ATOM 1043 C C . VAL A 1 132 ? 4.689 0.140 3.232 1.00 85.12 132 VAL A C 1
ATOM 1045 O O . VAL A 1 132 ? 4.134 0.364 4.306 1.00 85.12 132 VAL A O 1
ATOM 1048 N N . ALA A 1 133 ? 4.154 -0.657 2.309 1.00 90.75 133 ALA A N 1
ATOM 1049 C CA . ALA A 1 133 ? 2.859 -1.303 2.456 1.00 90.75 133 ALA A CA 1
ATOM 1050 C C . ALA A 1 133 ? 2.867 -2.298 3.620 1.00 90.75 133 ALA A C 1
ATOM 1052 O O . ALA A 1 133 ? 2.028 -2.180 4.507 1.00 90.75 133 ALA A O 1
ATOM 1053 N N . ILE A 1 134 ? 3.853 -3.200 3.685 1.00 89.69 134 ILE A N 1
ATOM 1054 C CA . ILE A 1 134 ? 4.009 -4.158 4.792 1.00 89.69 134 ILE A CA 1
ATOM 1055 C C . ILE A 1 134 ? 4.103 -3.424 6.124 1.00 89.69 134 ILE A C 1
ATOM 1057 O O . ILE A 1 134 ? 3.481 -3.834 7.102 1.00 89.69 134 ILE A O 1
ATOM 1061 N N . ALA A 1 135 ? 4.839 -2.317 6.165 1.00 85.50 135 ALA A N 1
ATOM 1062 C CA . ALA A 1 135 ? 5.008 -1.582 7.397 1.00 85.50 135 ALA A CA 1
ATOM 1063 C C . ALA A 1 135 ? 3.723 -0.894 7.879 1.00 85.50 135 ALA A C 1
ATOM 1065 O O . ALA A 1 135 ? 3.363 -1.003 9.054 1.00 85.50 135 ALA A O 1
ATOM 1066 N N . HIS A 1 136 ? 2.975 -0.266 6.967 1.00 90.19 136 HIS A N 1
ATOM 1067 C CA . HIS A 1 136 ? 1.647 0.265 7.271 1.00 90.19 136 HIS A CA 1
ATOM 1068 C C . HIS A 1 136 ? 0.662 -0.830 7.673 1.00 90.19 136 HIS A C 1
ATOM 1070 O O . HIS A 1 136 ? -0.068 -0.666 8.645 1.00 90.19 136 HIS A O 1
ATOM 1076 N N . GLU A 1 137 ? 0.630 -1.936 6.936 1.00 93.62 137 GLU A N 1
ATOM 1077 C CA . GLU A 1 137 ? -0.291 -3.042 7.180 1.00 93.62 137 GLU A CA 1
ATOM 1078 C C . GLU A 1 137 ? -0.009 -3.722 8.525 1.00 93.62 137 GLU A C 1
ATOM 1080 O O . GLU A 1 137 ? -0.951 -3.973 9.269 1.00 93.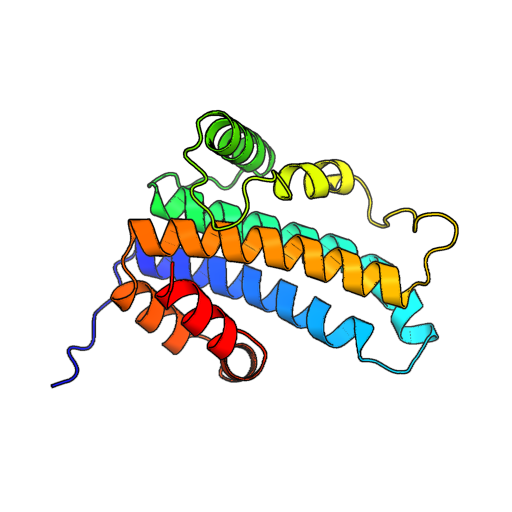62 137 GLU A O 1
ATOM 1085 N N . SER A 1 138 ? 1.262 -3.912 8.896 1.00 90.19 138 SER A N 1
ATOM 1086 C CA . SER A 1 138 ? 1.674 -4.399 10.222 1.00 90.19 138 SER A CA 1
ATOM 1087 C C . SER A 1 138 ? 1.147 -3.499 11.338 1.00 90.19 138 SER A C 1
ATOM 1089 O O . SER A 1 138 ? 0.481 -3.966 12.262 1.00 90.19 138 SER A O 1
ATOM 1091 N N . ALA A 1 139 ? 1.366 -2.187 11.223 1.00 88.81 139 ALA A N 1
ATOM 1092 C CA . ALA A 1 139 ? 0.868 -1.233 12.207 1.00 88.81 139 ALA A CA 1
ATOM 1093 C C . ALA A 1 139 ? -0.674 -1.201 12.257 1.00 88.81 139 ALA A C 1
ATOM 1095 O O . ALA A 1 139 ? -1.260 -1.083 13.330 1.00 88.81 139 ALA A O 1
ATOM 1096 N N . ILE A 1 140 ? -1.357 -1.352 11.117 1.00 93.75 140 ILE A N 1
ATOM 1097 C CA . ILE A 1 140 ? -2.822 -1.463 11.071 1.00 93.75 140 ILE A CA 1
ATOM 1098 C C . ILE A 1 140 ? -3.288 -2.728 11.798 1.00 93.75 140 ILE A C 1
ATOM 1100 O O . ILE A 1 140 ? -4.210 -2.640 12.605 1.00 93.75 140 ILE A O 1
ATOM 1104 N N . VAL A 1 141 ? -2.661 -3.882 11.550 1.00 93.75 141 VAL A N 1
ATOM 1105 C CA . VAL A 1 141 ? -2.992 -5.158 12.207 1.00 93.75 141 VAL A CA 1
ATOM 1106 C C . VAL A 1 141 ? -2.865 -5.043 13.725 1.00 93.75 141 VAL A C 1
ATOM 1108 O O . VAL A 1 141 ? -3.775 -5.476 14.430 1.00 93.75 141 VAL A O 1
ATOM 1111 N N . GLN A 1 142 ? -1.814 -4.395 14.231 1.00 89.38 142 GLN A N 1
ATOM 1112 C CA . GLN A 1 142 ? -1.646 -4.144 15.669 1.00 89.38 142 GLN A CA 1
ATOM 1113 C C . GLN A 1 142 ? -2.770 -3.275 16.261 1.00 89.38 142 GLN A C 1
ATOM 1115 O O . GLN A 1 142 ? -3.145 -3.456 17.417 1.00 89.38 142 GLN A O 1
ATOM 1120 N N . LEU A 1 143 ? -3.335 -2.348 15.478 1.00 92.06 143 LEU A N 1
ATOM 1121 C CA . LEU A 1 143 ? -4.392 -1.433 15.927 1.00 92.06 143 LEU A CA 1
ATOM 1122 C C . LEU A 1 143 ? -5.796 -2.051 15.871 1.00 92.06 143 LEU A C 1
ATOM 1124 O O . LEU A 1 143 ? -6.598 -1.827 16.775 1.00 92.06 143 LEU A O 1
ATOM 1128 N N . ILE A 1 144 ? -6.121 -2.797 14.809 1.00 94.62 144 ILE A N 1
ATOM 1129 C CA . ILE A 1 144 ? -7.488 -3.311 14.576 1.00 94.62 144 ILE A CA 1
ATOM 1130 C C . ILE A 1 144 ? -7.641 -4.814 14.846 1.00 94.62 144 ILE A C 1
ATOM 1132 O O . ILE A 1 144 ? -8.767 -5.321 14.856 1.00 94.62 144 ILE A O 1
ATOM 1136 N N . GLY A 1 145 ? -6.530 -5.521 15.055 1.00 94.00 145 GLY A N 1
ATOM 1137 C CA . GLY A 1 145 ? -6.460 -6.966 15.246 1.00 94.00 145 GLY A CA 1
ATOM 1138 C C . GLY A 1 145 ? -6.471 -7.766 13.939 1.00 94.00 145 GLY A C 1
ATOM 1139 O O . GLY A 1 145 ? -7.126 -7.403 12.955 1.00 94.00 145 GLY A O 1
ATOM 1140 N N . ILE A 1 146 ? -5.784 -8.913 13.955 1.00 93.56 146 ILE A N 1
ATOM 1141 C CA . ILE A 1 146 ? -5.635 -9.797 12.789 1.00 93.56 146 ILE A CA 1
ATOM 1142 C C . ILE A 1 146 ? -6.967 -10.357 12.275 1.00 93.56 146 ILE A C 1
ATOM 1144 O O . ILE A 1 146 ? -7.162 -10.460 11.069 1.00 93.56 146 ILE A O 1
ATOM 1148 N N . GLU A 1 147 ? -7.921 -10.641 13.165 1.00 94.75 147 GLU A N 1
ATOM 1149 C CA . GLU A 1 147 ? -9.254 -11.137 12.792 1.00 94.75 147 GLU A CA 1
ATOM 1150 C C . GLU A 1 147 ? -10.033 -10.104 11.966 1.00 94.75 147 GLU A C 1
ATOM 1152 O O . GLU A 1 147 ? -10.620 -10.422 10.932 1.00 94.75 147 GLU A O 1
ATOM 1157 N N . THR A 1 148 ? -9.992 -8.831 12.375 1.00 95.88 148 THR A N 1
ATOM 1158 C CA . THR A 1 148 ? -10.603 -7.728 11.620 1.00 95.88 148 THR A CA 1
ATOM 1159 C C . THR A 1 148 ? -9.913 -7.553 10.270 1.00 95.88 148 THR A C 1
ATOM 1161 O O . THR A 1 148 ? -10.579 -7.378 9.247 1.00 95.88 148 THR A O 1
ATOM 1164 N N . PHE A 1 149 ? -8.579 -7.606 10.256 1.00 96.06 149 PHE A N 1
ATOM 1165 C CA . PHE A 1 149 ? -7.795 -7.476 9.033 1.00 96.06 149 PHE A CA 1
ATOM 1166 C C . PHE A 1 149 ? -8.070 -8.626 8.053 1.00 96.06 149 PHE A C 1
ATOM 1168 O O . PHE A 1 149 ? -8.241 -8.377 6.862 1.00 96.06 149 PHE A O 1
ATOM 1175 N N . SER A 1 150 ? -8.229 -9.859 8.546 1.00 96.00 150 SER A N 1
ATOM 1176 C CA . SER A 1 150 ? -8.632 -11.027 7.752 1.00 96.00 150 SER A CA 1
ATOM 1177 C C . SER A 1 150 ? -9.950 -10.776 7.018 1.00 96.00 150 SER A C 1
ATOM 1179 O O . SER A 1 150 ? -10.032 -10.934 5.802 1.00 96.00 150 SER A O 1
ATOM 1181 N N . VAL A 1 151 ? -10.961 -10.252 7.719 1.00 96.50 151 VAL A N 1
ATOM 1182 C CA . VAL A 1 151 ? -12.259 -9.911 7.112 1.00 96.50 151 VAL A CA 1
ATOM 1183 C C . VAL A 1 151 ? -12.127 -8.812 6.052 1.00 96.50 151 VAL A C 1
ATOM 1185 O O . VAL A 1 151 ? -12.872 -8.813 5.070 1.00 96.50 151 VAL A O 1
ATOM 1188 N N . ILE A 1 152 ? -11.195 -7.866 6.216 1.00 96.75 152 ILE A N 1
ATOM 1189 C CA . ILE A 1 152 ? -10.884 -6.875 5.175 1.00 96.75 152 ILE A CA 1
ATOM 1190 C C . ILE A 1 152 ? -10.285 -7.570 3.948 1.00 96.75 152 ILE A C 1
ATOM 1192 O O . ILE A 1 152 ? -10.762 -7.331 2.837 1.00 96.75 152 ILE A O 1
ATOM 1196 N N . VAL A 1 153 ? -9.293 -8.446 4.139 1.00 95.94 153 VAL A N 1
ATOM 1197 C CA . VAL A 1 153 ? -8.652 -9.203 3.053 1.00 95.94 153 VAL A CA 1
ATOM 1198 C C . VAL A 1 153 ? -9.672 -10.072 2.320 1.00 95.94 153 VAL A C 1
ATOM 1200 O O . VAL A 1 153 ? -9.720 -10.052 1.097 1.00 95.94 153 VAL A O 1
ATOM 1203 N N . GLU A 1 154 ? -10.555 -10.779 3.020 1.00 94.69 154 GLU A N 1
ATOM 1204 C CA . GLU A 1 154 ? -11.584 -11.633 2.409 1.00 94.69 154 GLU A CA 1
ATOM 1205 C C . GLU A 1 154 ? -12.568 -10.873 1.507 1.00 94.69 154 GLU A C 1
ATOM 1207 O O . GLU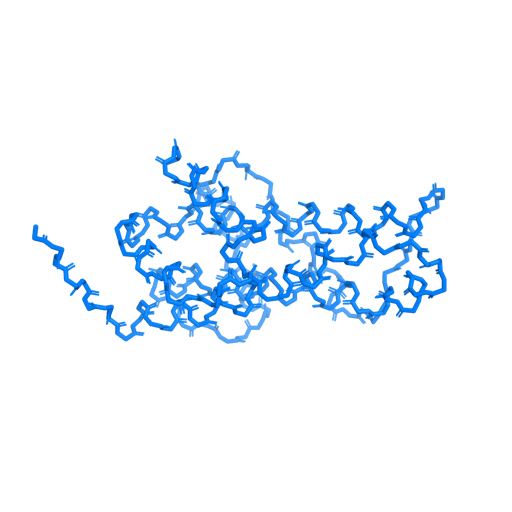 A 1 154 ? -13.134 -11.459 0.582 1.00 94.69 154 GLU A O 1
ATOM 1212 N N . ARG A 1 155 ? -12.761 -9.570 1.746 1.00 94.06 155 ARG A N 1
ATOM 1213 C CA . ARG A 1 155 ? -13.675 -8.711 0.976 1.00 94.06 155 ARG A CA 1
ATOM 1214 C C . ARG A 1 155 ? -13.049 -8.110 -0.281 1.00 94.06 155 ARG A C 1
ATOM 1216 O O . ARG A 1 155 ? -13.769 -7.466 -1.047 1.00 94.06 155 ARG A O 1
ATOM 1223 N N . VAL A 1 156 ? -11.747 -8.282 -0.507 1.00 94.62 156 VAL A N 1
ATOM 1224 C CA . VAL A 1 156 ? -11.094 -7.778 -1.723 1.00 94.62 156 VAL A CA 1
ATOM 1225 C C . VAL A 1 156 ? -11.241 -8.749 -2.901 1.00 94.62 156 VAL A C 1
ATOM 1227 O O . VAL A 1 156 ? -11.439 -9.953 -2.701 1.00 94.62 156 VAL A O 1
ATOM 1230 N N . PRO A 1 157 ? -11.130 -8.255 -4.150 1.00 96.62 157 PRO A N 1
ATOM 1231 C CA . PRO A 1 157 ? -11.169 -9.105 -5.332 1.00 96.62 157 PRO A CA 1
ATOM 1232 C C . PRO A 1 157 ? -10.182 -10.276 -5.273 1.00 96.62 157 PRO A C 1
ATOM 1234 O O . PRO A 1 157 ? -9.049 -10.142 -4.809 1.00 96.62 157 PRO A O 1
ATOM 1237 N N . GLU A 1 158 ? -10.604 -11.426 -5.801 1.00 95.00 158 GLU A N 1
ATOM 1238 C CA . GLU A 1 158 ? -9.823 -12.669 -5.776 1.00 95.00 158 GLU A CA 1
ATOM 1239 C C . GLU A 1 158 ? -8.436 -12.523 -6.410 1.00 95.00 158 GLU A C 1
ATOM 1241 O O . GLU A 1 158 ? -7.470 -13.053 -5.869 1.00 95.00 158 GLU A O 1
ATOM 1246 N N . TYR A 1 159 ? -8.306 -11.745 -7.489 1.00 94.00 159 TYR A N 1
ATOM 1247 C CA . TYR A 1 159 ? -7.018 -11.557 -8.160 1.00 94.00 159 TYR A CA 1
ATOM 1248 C C . TYR A 1 159 ? -5.959 -10.908 -7.253 1.00 94.00 159 TYR A C 1
ATOM 1250 O O . TYR A 1 159 ? -4.789 -11.254 -7.364 1.00 94.00 159 TYR A O 1
ATOM 1258 N N . LEU A 1 160 ? -6.341 -10.022 -6.323 1.00 96.19 160 LEU A N 1
ATOM 1259 C CA . LEU A 1 160 ? -5.397 -9.438 -5.359 1.00 96.19 160 LEU A CA 1
ATOM 1260 C C . LEU A 1 160 ? -4.975 -10.470 -4.307 1.00 96.19 160 LEU A C 1
ATOM 1262 O O . LEU A 1 160 ? -3.795 -10.567 -3.964 1.00 96.19 160 LEU A O 1
ATOM 1266 N N . ARG A 1 161 ? -5.942 -11.270 -3.832 1.00 95.00 161 ARG A N 1
ATOM 1267 C CA . ARG A 1 161 ? -5.707 -12.363 -2.875 1.00 95.00 161 ARG A CA 1
ATOM 1268 C C . ARG A 1 161 ? -4.743 -13.399 -3.429 1.00 95.00 161 ARG A C 1
ATOM 1270 O O . ARG A 1 161 ? -3.756 -13.714 -2.773 1.00 95.00 161 ARG A O 1
ATOM 1277 N N . ALA A 1 162 ? -5.010 -13.869 -4.643 1.00 93.25 162 ALA A N 1
ATOM 1278 C CA . ALA A 1 162 ? -4.207 -14.878 -5.317 1.00 93.25 162 ALA A CA 1
ATOM 1279 C C . ALA A 1 162 ? -2.823 -14.366 -5.749 1.00 93.25 162 ALA A C 1
ATOM 1281 O O . ALA A 1 162 ? -1.895 -15.161 -5.842 1.00 93.25 162 ALA A O 1
ATOM 1282 N N . ALA A 1 163 ? -2.674 -13.064 -6.018 1.00 91.50 163 ALA A N 1
ATOM 1283 C CA . ALA A 1 163 ? -1.422 -12.514 -6.532 1.00 91.50 163 ALA A CA 1
ATOM 1284 C C . ALA A 1 163 ? -0.337 -12.324 -5.466 1.00 91.50 163 ALA A C 1
ATOM 1286 O O . ALA A 1 163 ? 0.812 -12.673 -5.713 1.00 91.50 163 ALA A O 1
ATOM 1287 N N . PHE A 1 164 ? -0.670 -11.720 -4.321 1.00 95.12 164 PHE A N 1
ATOM 1288 C CA . PHE A 1 164 ? 0.325 -11.444 -3.272 1.00 95.12 164 PHE A CA 1
ATOM 1289 C C . PHE A 1 164 ? -0.262 -11.320 -1.862 1.00 95.12 164 PHE A C 1
ATOM 1291 O O . PHE A 1 164 ? 0.458 -11.528 -0.887 1.00 95.12 164 PHE A O 1
ATOM 1298 N N . LEU A 1 165 ? -1.555 -10.996 -1.714 1.00 95.06 165 LEU A N 1
ATOM 1299 C CA . LEU A 1 165 ? -2.116 -10.742 -0.383 1.00 95.06 165 LEU A CA 1
ATOM 1300 C C . LEU A 1 165 ? -2.205 -11.995 0.487 1.00 95.06 165 LEU A C 1
ATOM 1302 O O . LEU A 1 165 ? -2.131 -11.861 1.700 1.00 95.06 165 LEU A O 1
ATOM 1306 N N . ALA A 1 166 ? -2.339 -13.197 -0.082 1.00 92.25 166 ALA A N 1
ATOM 1307 C CA . ALA A 1 166 ? -2.313 -14.426 0.714 1.00 92.25 166 ALA A CA 1
ATOM 1308 C C . ALA A 1 166 ? -0.957 -14.622 1.418 1.00 92.25 166 ALA A C 1
ATOM 1310 O O . ALA A 1 166 ? -0.910 -14.891 2.616 1.00 92.25 166 ALA A O 1
ATOM 1311 N N . GLU A 1 167 ? 0.147 -14.434 0.690 1.00 92.44 167 GLU A N 1
ATOM 1312 C CA . GLU A 1 167 ? 1.497 -14.491 1.257 1.00 92.44 167 GLU A CA 1
ATOM 1313 C C . GLU A 1 167 ? 1.729 -13.346 2.248 1.00 92.44 167 GLU A C 1
ATOM 1315 O O . GLU A 1 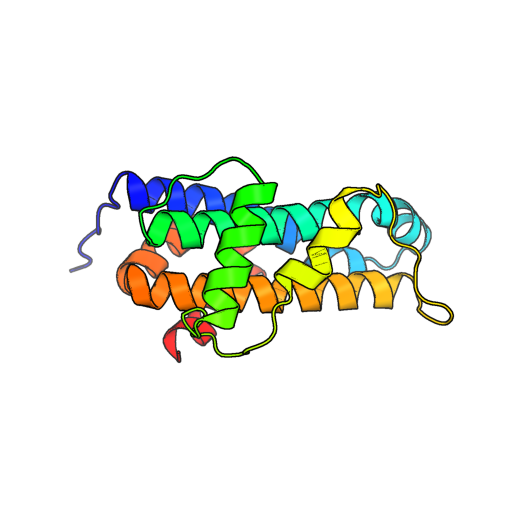167 ? 2.201 -13.577 3.362 1.00 92.44 167 GLU A O 1
ATOM 1320 N N . ARG A 1 168 ? 1.316 -12.125 1.884 1.00 93.50 168 ARG A N 1
ATOM 1321 C CA . ARG A 1 168 ? 1.419 -10.961 2.768 1.00 93.50 168 ARG A CA 1
ATOM 1322 C C . ARG A 1 168 ? 0.637 -11.148 4.063 1.00 93.50 168 ARG A C 1
ATOM 1324 O O . ARG A 1 168 ? 1.144 -10.823 5.126 1.00 93.50 168 ARG A O 1
ATOM 1331 N N . PHE A 1 169 ? -0.569 -11.696 3.999 1.00 93.56 169 PHE A N 1
ATOM 1332 C CA . PHE A 1 169 ? -1.369 -11.965 5.186 1.00 93.56 169 PHE A CA 1
ATOM 1333 C C . PHE A 1 169 ? -0.664 -12.956 6.119 1.00 93.56 169 PHE A C 1
ATOM 1335 O O . PHE A 1 169 ? -0.558 -12.681 7.308 1.00 93.56 169 PHE A O 1
ATOM 1342 N N . ASN A 1 170 ? -0.092 -14.042 5.586 1.00 91.38 170 ASN A N 1
ATOM 1343 C CA . ASN A 1 170 ? 0.680 -14.999 6.387 1.00 91.38 170 ASN A CA 1
ATOM 1344 C C . ASN A 1 170 ? 1.892 -14.343 7.069 1.00 91.38 170 ASN A C 1
ATOM 1346 O O . ASN A 1 170 ? 2.179 -14.639 8.226 1.00 91.38 170 ASN A O 1
ATOM 1350 N N . LEU A 1 171 ? 2.586 -13.434 6.373 1.00 89.31 171 LEU A N 1
ATOM 1351 C CA . LEU A 1 171 ? 3.668 -12.642 6.962 1.00 89.31 171 LEU A CA 1
ATOM 1352 C C . LEU A 1 171 ? 3.154 -11.804 8.143 1.00 89.31 171 LEU A C 1
ATOM 1354 O O . LEU A 1 171 ? 3.737 -11.836 9.224 1.00 89.31 171 LEU A O 1
ATOM 1358 N N . LEU A 1 172 ? 2.041 -11.095 7.959 1.00 89.06 172 LEU A N 1
ATOM 1359 C CA . LEU A 1 172 ? 1.458 -10.215 8.975 1.00 89.06 172 LEU A CA 1
ATOM 1360 C C . LEU A 1 172 ? 0.868 -10.959 10.180 1.00 89.06 172 LEU A C 1
ATOM 1362 O O . LEU A 1 172 ? 0.704 -10.346 11.223 1.00 89.06 172 LEU A O 1
ATOM 1366 N N . GLN A 1 173 ? 0.555 -12.251 10.056 1.00 83.62 173 GLN A N 1
ATOM 1367 C CA . GLN A 1 173 ? 0.163 -13.102 11.190 1.00 83.62 173 GLN A CA 1
ATOM 1368 C C . GLN A 1 173 ? 1.339 -13.483 12.101 1.00 83.62 173 GLN A C 1
ATOM 1370 O O . GLN A 1 173 ? 1.120 -14.023 13.186 1.00 83.62 173 GLN A O 1
ATOM 1375 N N . SER A 1 174 ? 2.570 -13.307 11.615 1.00 76.12 174 SER A N 1
ATOM 1376 C CA . SER A 1 174 ? 3.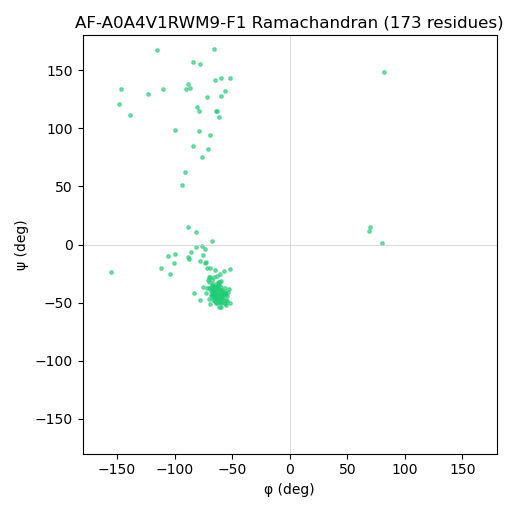800 -13.641 12.339 1.00 76.12 174 SER A CA 1
ATOM 1377 C C . SER A 1 174 ? 4.488 -12.433 12.980 1.00 76.12 174 SER A C 1
ATOM 1379 O O . SER A 1 174 ? 5.348 -12.629 13.842 1.00 76.12 174 SER A O 1
ATOM 1381 N N . CYS A 1 175 ? 4.106 -11.220 12.560 1.00 66.44 175 CYS A N 1
ATOM 1382 C CA . CYS A 1 175 ? 4.244 -10.008 13.362 1.00 66.44 175 CYS A CA 1
ATOM 1383 C C . CYS A 1 175 ? 3.011 -9.967 14.333 1.00 66.44 175 CYS A C 1
ATOM 1385 O O . CYS A 1 175 ? 3.109 -9.270 15.359 1.00 66.44 175 CYS A O 1
#

Organism: NCBI:txid2502893

Sequence (175 aa):
MTTTTVLTDQQTKIGKLLLNAWSAEYALRITPVINDEQYLQDALQWTFPQAYHGAVFSARALLLAREFDIKTESLIAVMIDEMAEAGLYESCDSRNAFAQLLPYRICTALPMPEGTTIRDFHAETLKKLEQVAIAHESAIVQLIGIETFSVIVERVPEYLRAAFLAERFNLLQSC